Protein AF-A0AAV2QNF4-F1 (afdb_monomer_lite)

Secondary structure (DSSP, 8-state):
--SB-SSPPPHHHHHHHHHSGGG-GGGB-SSPPSSPPTTB--B--TTT--TT-SS--BPBPTTSSSB-EEEEEEEETTEEEEEEEEEEBSS-TT-EEEEEEE--

pLDDT: mean 94.11, std 4.83, range [68.31, 98.12]

Structure (mmCIF, N/CA/C/O backbone):
data_AF-A0AAV2QNF4-F1
#
_entry.id   AF-A0AAV2QNF4-F1
#
loop_
_atom_site.group_PDB
_atom_site.id
_atom_site.type_symbol
_atom_site.label_atom_id
_atom_site.label_alt_id
_atom_site.label_comp_id
_atom_site.label_asym_id
_atom_site.label_entity_id
_atom_site.label_seq_id
_atom_site.pdbx_PDB_ins_code
_atom_site.Cartn_x
_atom_site.Cartn_y
_atom_site.Cartn_z
_atom_site.occupancy
_atom_site.B_iso_or_equiv
_atom_site.auth_seq_id
_atom_site.auth_comp_id
_atom_site.auth_asym_id
_atom_site.auth_atom_id
_atom_site.pdbx_PDB_model_num
ATOM 1 N N . PHE A 1 1 ? -14.218 4.620 -3.248 1.00 68.31 1 PHE A N 1
ATOM 2 C CA . PHE A 1 1 ? -12.986 5.332 -2.835 1.00 68.31 1 PHE A CA 1
ATOM 3 C C . PHE A 1 1 ? -12.292 5.928 -4.063 1.00 68.31 1 PHE A C 1
ATOM 5 O O . PHE A 1 1 ? -12.484 5.381 -5.147 1.00 68.31 1 PHE A O 1
ATOM 12 N N . PRO A 1 2 ? -11.512 7.021 -3.947 1.00 75.81 2 PRO A N 1
ATOM 13 C CA . PRO A 1 2 ? -10.782 7.573 -5.088 1.00 75.81 2 PRO A CA 1
ATOM 14 C C . PRO A 1 2 ? -9.746 6.563 -5.593 1.00 75.81 2 PRO A C 1
ATOM 16 O O . PRO A 1 2 ? -8.855 6.154 -4.853 1.00 75.81 2 PRO A O 1
ATOM 19 N N . THR A 1 3 ? -9.867 6.155 -6.854 1.00 81.56 3 THR A N 1
ATOM 20 C CA . THR A 1 3 ? -8.993 5.147 -7.480 1.00 81.56 3 THR A CA 1
ATOM 21 C C . THR A 1 3 ? -7.659 5.731 -7.947 1.00 81.56 3 THR A C 1
ATOM 23 O O . THR A 1 3 ? -6.721 4.980 -8.219 1.00 81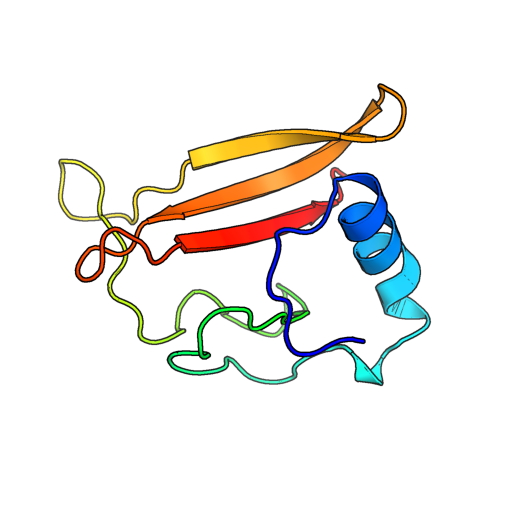.56 3 THR A O 1
ATOM 26 N N . GLN A 1 4 ? -7.549 7.062 -8.007 1.00 86.06 4 GLN A N 1
ATOM 27 C CA . GLN A 1 4 ? -6.343 7.791 -8.383 1.00 86.06 4 GLN A CA 1
ATOM 28 C C . GLN A 1 4 ? -6.138 9.027 -7.498 1.00 86.06 4 GLN A C 1
ATOM 30 O O . GLN A 1 4 ? -7.101 9.676 -7.091 1.00 86.06 4 GLN A O 1
ATOM 35 N N . ARG A 1 5 ? -4.875 9.373 -7.222 1.00 87.25 5 ARG A N 1
ATOM 36 C CA . ARG A 1 5 ? -4.490 10.566 -6.462 1.00 87.25 5 ARG A CA 1
ATOM 37 C C . ARG A 1 5 ? -3.170 11.149 -6.969 1.00 87.25 5 ARG A C 1
ATOM 39 O O . ARG A 1 5 ? -2.244 10.408 -7.287 1.00 87.25 5 ARG A O 1
ATOM 46 N N . HIS A 1 6 ? -3.072 12.477 -6.997 1.00 88.62 6 HIS A N 1
ATOM 47 C CA . HIS A 1 6 ? -1.864 13.206 -7.425 1.00 88.62 6 HIS A CA 1
ATOM 48 C C . HIS A 1 6 ? -0.940 13.607 -6.265 1.00 88.62 6 HIS A C 1
ATOM 50 O O . HIS A 1 6 ? 0.123 14.178 -6.486 1.00 88.62 6 HIS A O 1
ATOM 56 N N . ARG A 1 7 ? -1.325 13.280 -5.026 1.00 92.94 7 ARG A N 1
ATOM 57 C CA . ARG A 1 7 ? -0.503 13.433 -3.821 1.00 92.94 7 ARG A CA 1
ATOM 58 C C . ARG A 1 7 ? -0.594 12.196 -2.940 1.00 92.94 7 ARG A C 1
ATOM 60 O O . ARG A 1 7 ? -1.557 11.435 -3.028 1.00 92.94 7 ARG A O 1
ATOM 67 N N . TRP A 1 8 ? 0.366 12.040 -2.039 1.00 92.62 8 TRP A N 1
ATOM 68 C CA . TRP A 1 8 ? 0.284 11.030 -0.988 1.00 92.62 8 TRP A CA 1
ATOM 69 C C . TRP A 1 8 ? -0.825 11.368 0.019 1.00 92.62 8 TRP A C 1
ATOM 71 O O . TRP A 1 8 ? -1.121 12.543 0.261 1.00 92.62 8 TRP A O 1
ATOM 81 N N . ASN A 1 9 ? -1.450 10.329 0.577 1.00 94.88 9 ASN A N 1
ATOM 82 C CA . ASN A 1 9 ? -2.406 10.471 1.674 1.00 94.88 9 ASN A CA 1
ATOM 83 C C . ASN A 1 9 ? -1.666 10.837 2.970 1.00 94.88 9 ASN A C 1
ATOM 85 O O . ASN A 1 9 ? -0.534 10.388 3.171 1.00 94.88 9 ASN A O 1
ATOM 89 N N . THR A 1 10 ? -2.301 11.627 3.835 1.00 96.50 10 THR A N 1
ATOM 90 C CA . THR A 1 10 ? -1.820 11.852 5.207 1.00 96.50 10 THR A CA 1
ATOM 91 C C . THR A 1 10 ? -2.063 10.614 6.073 1.00 96.50 10 THR A C 1
ATOM 93 O O . THR A 1 10 ? -2.770 9.687 5.667 1.00 96.50 10 THR A O 1
ATOM 96 N N . ASN A 1 11 ? -1.492 10.585 7.279 1.00 97.56 11 ASN A N 1
ATOM 97 C CA . ASN A 1 11 ? -1.692 9.465 8.201 1.00 97.56 11 ASN A CA 1
ATOM 98 C C . ASN A 1 11 ? -3.168 9.335 8.610 1.00 97.56 11 ASN A C 1
ATOM 100 O O . ASN A 1 11 ? -3.687 8.225 8.678 1.00 97.56 11 ASN A O 1
ATOM 104 N N . GLU A 1 12 ? -3.856 10.459 8.810 1.00 97.44 12 GLU A N 1
ATOM 105 C CA . GLU A 1 12 ? -5.280 10.533 9.152 1.00 97.44 12 GLU A CA 1
ATOM 106 C C . GLU A 1 12 ? -6.146 9.970 8.021 1.00 97.44 12 GLU A C 1
ATOM 108 O O . GLU A 1 12 ? -7.041 9.161 8.262 1.00 97.44 12 GLU A O 1
ATOM 113 N N . GLU A 1 13 ? -5.848 10.342 6.771 1.00 96.19 13 GLU A N 1
ATOM 114 C CA . GLU A 1 13 ? -6.548 9.822 5.593 1.00 96.19 13 GLU A CA 1
ATOM 115 C C . GLU A 1 13 ? -6.347 8.306 5.452 1.00 96.19 13 GLU A C 1
ATOM 117 O O . GLU A 1 13 ? -7.294 7.572 5.169 1.00 96.19 13 GLU A O 1
ATOM 122 N N . ILE A 1 14 ? -5.123 7.818 5.685 1.00 96.69 14 ILE A N 1
ATOM 123 C CA . ILE A 1 14 ? -4.814 6.384 5.653 1.00 96.69 14 ILE A CA 1
ATOM 124 C C . ILE A 1 14 ? -5.570 5.644 6.763 1.00 96.69 14 ILE A C 1
ATOM 126 O O . ILE A 1 14 ? -6.203 4.629 6.475 1.00 96.69 14 ILE A O 1
ATOM 130 N N . ALA A 1 15 ? -5.539 6.138 8.005 1.00 96.75 15 ALA A N 1
ATOM 131 C CA . ALA A 1 15 ? -6.274 5.531 9.116 1.00 96.75 15 ALA A CA 1
ATOM 132 C C . ALA A 1 15 ? -7.775 5.481 8.835 1.00 96.75 15 ALA A C 1
ATOM 134 O O . ALA A 1 15 ? -8.384 4.428 8.994 1.00 96.75 15 ALA A O 1
ATOM 135 N N . SER A 1 16 ? -8.361 6.583 8.360 1.00 95.12 16 SER A N 1
ATOM 136 C CA . SER A 1 16 ? -9.786 6.648 8.033 1.00 95.12 16 SER A CA 1
ATOM 137 C C . SER A 1 16 ? -10.186 5.571 7.017 1.00 95.12 16 SER A C 1
ATOM 139 O O . SER A 1 16 ? -11.148 4.833 7.244 1.00 95.12 16 SER A O 1
ATOM 141 N N . LEU A 1 17 ? -9.403 5.400 5.945 1.00 94.62 17 LEU A N 1
ATOM 142 C CA . LEU A 1 17 ? -9.630 4.354 4.941 1.00 94.62 17 LEU A CA 1
ATOM 143 C C . LEU A 1 17 ? -9.475 2.941 5.518 1.00 94.62 17 LEU A C 1
ATOM 145 O O . LEU A 1 17 ? -10.255 2.050 5.191 1.00 94.6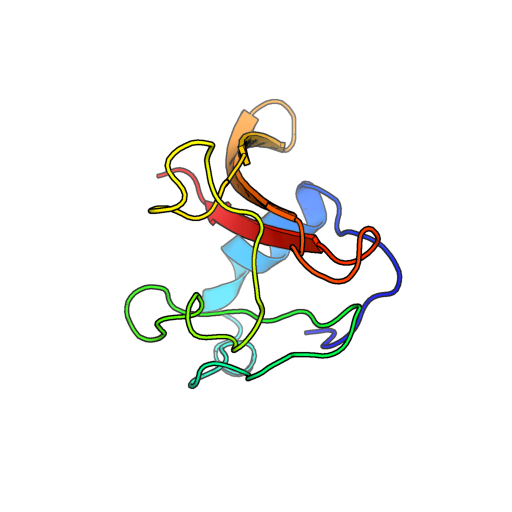2 17 LEU A O 1
ATOM 149 N N . LEU A 1 18 ? -8.460 2.721 6.357 1.00 94.81 18 LEU A N 1
ATOM 150 C CA . LEU A 1 1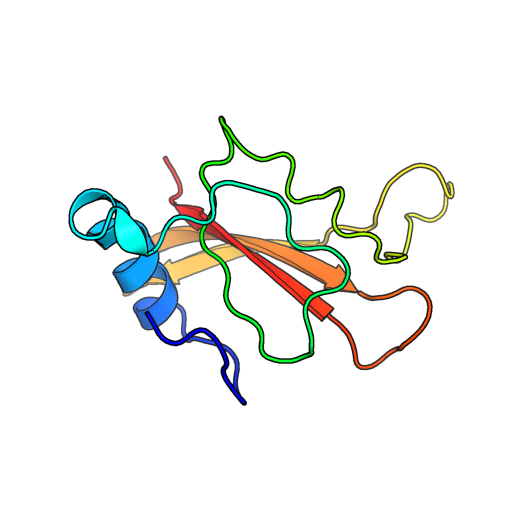8 ? -8.174 1.407 6.931 1.00 94.81 18 LEU A CA 1
ATOM 151 C C . LEU A 1 18 ? -9.151 0.998 8.035 1.00 94.81 18 LEU A C 1
ATOM 153 O O . LEU A 1 18 ? -9.342 -0.195 8.217 1.00 94.81 18 LEU A O 1
ATOM 157 N N . ILE A 1 19 ? -9.746 1.942 8.767 1.00 94.38 19 ILE A N 1
ATOM 158 C CA . ILE A 1 19 ? -10.720 1.667 9.837 1.00 94.38 19 ILE A CA 1
ATOM 159 C C . ILE A 1 19 ? -12.121 1.441 9.262 1.00 94.38 19 ILE A C 1
ATOM 161 O O . ILE A 1 19 ? -12.875 0.639 9.795 1.00 94.38 19 ILE A O 1
ATOM 165 N N . SER A 1 20 ? -12.466 2.116 8.163 1.00 93.31 20 SER A N 1
ATOM 166 C CA . SER A 1 20 ? -13.800 2.039 7.546 1.00 93.31 20 SER A CA 1
ATOM 167 C C . SER A 1 20 ? -13.960 0.920 6.509 1.00 93.31 20 SER A C 1
ATOM 169 O O . SER A 1 20 ? -15.005 0.829 5.865 1.00 93.31 20 SER A O 1
ATOM 171 N N . PHE A 1 21 ? -12.944 0.071 6.309 1.00 89.75 21 PHE A N 1
ATOM 172 C CA . PHE A 1 21 ? -12.923 -0.896 5.203 1.00 89.75 21 PHE A CA 1
ATOM 173 C C . PHE A 1 21 ? -14.094 -1.892 5.218 1.00 89.75 21 PHE A C 1
ATOM 175 O O . PHE A 1 21 ? -14.517 -2.365 4.164 1.00 89.75 21 PHE A O 1
ATOM 182 N N . ASP A 1 22 ? -14.597 -2.237 6.400 1.00 88.50 22 ASP A N 1
ATOM 183 C CA . ASP A 1 22 ? -15.695 -3.180 6.616 1.00 88.50 22 ASP A CA 1
ATOM 184 C C . ASP A 1 22 ? -17.049 -2.605 6.179 1.00 88.50 22 ASP A C 1
ATOM 186 O O . ASP A 1 22 ? -17.893 -3.333 5.658 1.00 88.50 22 ASP A O 1
ATOM 190 N N . ARG A 1 23 ? -17.219 -1.284 6.295 1.00 91.81 23 ARG A N 1
ATOM 191 C CA . ARG A 1 23 ? -18.396 -0.537 5.821 1.00 91.81 23 ARG A CA 1
ATOM 192 C C . ARG A 1 23 ? -18.415 -0.351 4.303 1.00 91.81 23 ARG A C 1
ATOM 194 O O . ARG A 1 23 ? -19.437 0.047 3.751 1.00 91.81 23 ARG A O 1
ATOM 201 N N . HIS A 1 24 ? -17.304 -0.642 3.624 1.00 89.62 24 HIS A N 1
ATOM 202 C CA . HIS A 1 24 ? -17.105 -0.364 2.202 1.00 89.62 24 HIS A CA 1
ATOM 203 C C . HIS A 1 24 ? -16.524 -1.569 1.456 1.00 89.62 24 HIS A C 1
ATOM 205 O O . HIS A 1 24 ? -15.411 -1.549 0.923 1.00 89.62 24 HIS A O 1
ATOM 211 N N . SER A 1 25 ? -17.293 -2.658 1.424 1.00 86.75 25 SER A N 1
ATOM 212 C CA . SER A 1 25 ? -16.876 -3.918 0.792 1.00 86.75 25 SER A CA 1
ATOM 213 C C . SER A 1 25 ? -16.527 -3.787 -0.701 1.00 86.75 25 SER A C 1
ATOM 215 O O . SER A 1 25 ? -15.682 -4.529 -1.207 1.00 86.75 25 SER A O 1
ATOM 217 N N . ASP A 1 26 ? -17.121 -2.815 -1.391 1.00 89.81 26 ASP A N 1
ATOM 218 C CA . ASP A 1 26 ? -16.887 -2.458 -2.790 1.00 89.81 26 ASP A CA 1
ATOM 219 C C . ASP A 1 26 ? -15.500 -1.840 -3.037 1.00 89.81 26 ASP A C 1
ATOM 221 O O . ASP A 1 26 ? -14.992 -1.881 -4.158 1.00 89.81 26 ASP A O 1
ATOM 225 N N . TRP A 1 27 ? -14.839 -1.312 -2.001 1.00 92.62 27 TRP A N 1
ATOM 226 C CA . TRP A 1 27 ? -13.487 -0.759 -2.129 1.00 92.62 27 TRP A CA 1
ATOM 227 C C . TRP A 1 27 ? -12.416 -1.842 -2.275 1.00 92.62 27 TRP A C 1
ATOM 229 O O . TRP A 1 27 ? -11.314 -1.574 -2.765 1.00 92.62 27 TRP A O 1
ATOM 239 N N . LEU A 1 28 ? -12.720 -3.069 -1.848 1.00 92.38 28 LEU A N 1
ATOM 240 C CA . LEU A 1 28 ? -11.774 -4.173 -1.863 1.00 92.38 28 LEU A CA 1
ATOM 241 C C . LEU A 1 28 ? -11.557 -4.694 -3.284 1.00 92.38 28 LEU A C 1
ATOM 243 O O . LEU A 1 28 ? -12.423 -5.305 -3.909 1.00 92.38 28 LEU A O 1
ATOM 247 N N . SER A 1 29 ? -10.328 -4.544 -3.762 1.00 92.94 29 SER A N 1
ATOM 248 C CA . SER A 1 29 ? -9.871 -5.207 -4.974 1.00 92.94 29 SER A CA 1
ATOM 249 C C . SER A 1 29 ? -9.757 -6.716 -4.732 1.00 92.94 29 SER A C 1
ATOM 251 O O . SER A 1 29 ? -9.085 -7.168 -3.800 1.00 92.94 29 SER A O 1
ATOM 253 N N . LYS A 1 30 ? -10.423 -7.505 -5.583 1.00 91.94 30 LYS A N 1
ATOM 254 C CA . LYS A 1 30 ? -10.502 -8.974 -5.467 1.00 91.94 30 LYS A CA 1
ATOM 255 C C . LYS A 1 30 ? -9.286 -9.701 -6.051 1.00 91.94 30 LYS A C 1
ATOM 257 O O . LYS A 1 30 ? -9.033 -10.850 -5.711 1.00 91.94 30 LYS A O 1
ATOM 262 N N . GLU A 1 31 ? -8.525 -9.021 -6.897 1.00 93.56 31 GLU A N 1
ATOM 263 C CA . GLU A 1 31 ? -7.415 -9.565 -7.679 1.00 93.56 31 GLU A CA 1
ATOM 264 C C . GLU A 1 31 ? -6.239 -8.588 -7.697 1.00 93.56 31 GLU A C 1
ATOM 266 O O . GLU A 1 31 ? -6.428 -7.379 -7.555 1.00 93.56 31 GLU A O 1
ATOM 271 N N . VAL A 1 32 ? -5.021 -9.099 -7.885 1.00 95.31 32 VAL A N 1
ATOM 272 C CA . VAL A 1 32 ? -3.839 -8.240 -8.004 1.00 95.31 32 VAL A CA 1
ATOM 273 C C . VAL A 1 32 ? -3.908 -7.435 -9.300 1.00 95.31 32 VAL A C 1
ATOM 275 O O . VAL A 1 32 ? -4.060 -7.990 -10.384 1.00 95.31 32 VAL A O 1
ATOM 278 N N . LYS A 1 33 ? -3.775 -6.112 -9.201 1.00 94.69 33 LYS A N 1
ATOM 279 C CA . LYS A 1 33 ? -3.615 -5.263 -10.384 1.00 94.69 33 LYS A CA 1
ATOM 280 C C . LYS A 1 33 ? -2.166 -5.302 -10.858 1.00 94.69 33 LYS A C 1
ATOM 282 O O . LYS A 1 33 ? -1.249 -5.049 -10.076 1.00 94.69 33 LYS A O 1
ATOM 287 N N . ILE A 1 34 ? -1.977 -5.623 -12.136 1.00 97.19 34 ILE A N 1
ATOM 288 C CA . ILE A 1 34 ? -0.664 -5.679 -12.780 1.00 97.19 34 ILE A CA 1
ATOM 289 C C . ILE A 1 34 ? -0.299 -4.290 -13.291 1.00 97.19 34 ILE A C 1
ATOM 291 O O . ILE A 1 34 ? -1.073 -3.660 -14.006 1.00 97.19 34 ILE A O 1
ATOM 295 N N . ARG A 1 35 ? 0.888 -3.825 -12.903 1.00 95.06 35 ARG A N 1
ATOM 296 C CA . ARG A 1 35 ? 1.479 -2.533 -13.252 1.00 95.06 35 ARG A CA 1
ATOM 297 C C . ARG A 1 35 ? 0.493 -1.355 -13.158 1.00 95.06 35 ARG A C 1
ATOM 299 O O . ARG A 1 35 ? 0.315 -0.628 -14.138 1.00 95.06 35 ARG A O 1
ATOM 306 N N . PRO A 1 36 ? -0.169 -1.156 -12.001 1.00 94.81 36 PRO A N 1
ATOM 307 C CA . PRO A 1 36 ? -1.116 -0.061 -11.829 1.00 94.81 36 PRO A CA 1
ATOM 308 C C . PRO A 1 36 ? -0.450 1.300 -12.062 1.00 94.81 36 PRO A C 1
ATOM 310 O O . PRO A 1 36 ? 0.583 1.601 -11.469 1.00 94.81 36 PRO A O 1
ATOM 313 N N . LYS A 1 37 ? -1.076 2.147 -12.890 1.00 92.75 37 LYS A N 1
ATOM 314 C CA . LYS A 1 37 ? -0.567 3.483 -13.249 1.00 92.75 37 LYS A CA 1
ATOM 315 C C . LYS A 1 37 ? -0.224 4.342 -12.024 1.00 92.75 37 LYS A C 1
ATOM 317 O O . LYS A 1 37 ? -0.797 4.168 -10.946 1.00 92.75 37 LYS A O 1
ATOM 322 N N . SER A 1 38 ? 0.661 5.324 -12.198 1.00 93.31 38 SER A N 1
ATOM 323 C CA . SER A 1 38 ? 0.999 6.270 -11.127 1.00 93.31 38 SER A CA 1
ATOM 324 C C . SER A 1 38 ? -0.246 6.945 -10.533 1.00 93.31 38 SER A C 1
ATOM 326 O O . SER A 1 38 ? -1.208 7.267 -11.239 1.00 93.31 38 SER A O 1
ATOM 328 N N . GLY A 1 39 ? -0.227 7.119 -9.213 1.00 94.44 39 GLY A N 1
ATOM 329 C CA . GLY A 1 39 ? -1.346 7.643 -8.436 1.00 94.44 39 GLY A CA 1
ATOM 330 C C . GLY A 1 39 ? -2.439 6.624 -8.114 1.00 94.44 39 GLY A C 1
ATOM 331 O O . GLY A 1 39 ? -3.364 6.982 -7.394 1.00 94.44 39 GLY A O 1
ATOM 332 N N . SER A 1 40 ? -2.362 5.381 -8.605 1.00 95.31 40 SER A N 1
ATOM 333 C CA . SER A 1 40 ? -3.364 4.357 -8.285 1.00 95.31 40 SER A CA 1
ATOM 334 C C . SER A 1 40 ? -3.442 4.099 -6.781 1.00 95.31 40 SER A C 1
ATOM 336 O O . SER A 1 40 ? -2.426 3.866 -6.123 1.00 95.31 40 SER A O 1
ATOM 338 N N . MET A 1 41 ? -4.662 4.072 -6.257 1.00 95.19 41 MET A N 1
ATOM 339 C CA . MET A 1 41 ? -4.964 3.624 -4.901 1.00 95.19 41 MET A CA 1
ATOM 340 C C . MET A 1 41 ? -5.707 2.295 -4.972 1.00 95.19 41 MET A C 1
ATOM 342 O O . MET A 1 41 ? -6.589 2.120 -5.809 1.00 95.19 41 MET A O 1
ATOM 346 N N . LEU A 1 42 ? -5.331 1.342 -4.120 1.00 94.81 42 LEU A N 1
ATOM 347 C CA . LEU A 1 42 ? -5.891 -0.009 -4.109 1.00 94.81 42 LEU A CA 1
ATOM 348 C C . LEU A 1 42 ? -6.006 -0.482 -2.663 1.00 94.81 42 LEU A C 1
ATOM 350 O O . LEU A 1 42 ? -5.059 -0.330 -1.888 1.00 94.81 42 LEU A O 1
ATOM 354 N N . LEU A 1 43 ? -7.142 -1.082 -2.320 1.00 94.88 43 LEU A N 1
ATOM 355 C CA . LEU A 1 43 ? -7.367 -1.701 -1.020 1.00 94.88 43 LEU A CA 1
ATOM 356 C C . LEU A 1 43 ? -7.490 -3.213 -1.199 1.00 94.88 43 LEU A C 1
ATOM 358 O O . LEU A 1 43 ? -8.256 -3.689 -2.035 1.00 94.88 43 LEU A O 1
ATOM 362 N N . TYR A 1 44 ? -6.726 -3.971 -0.419 1.00 93.62 44 TYR A N 1
ATOM 363 C CA . TYR A 1 44 ? -6.650 -5.424 -0.529 1.00 93.62 44 TYR A CA 1
ATOM 364 C C . TYR A 1 44 ? -6.839 -6.091 0.825 1.00 93.62 44 TYR A C 1
ATOM 366 O O . TYR A 1 44 ? -6.263 -5.668 1.826 1.00 93.62 44 TYR A O 1
ATOM 374 N N . SER A 1 45 ? -7.516 -7.240 0.829 1.00 91.50 45 SER A N 1
ATOM 375 C CA . SER A 1 45 ? -7.357 -8.195 1.922 1.00 91.50 45 SER A CA 1
ATOM 376 C C . SER A 1 45 ? -6.046 -8.960 1.737 1.00 91.50 45 SER A C 1
ATOM 378 O O . SER A 1 45 ? -5.907 -9.749 0.800 1.00 91.50 45 SER A O 1
ATOM 380 N N . ARG A 1 46 ? -5.097 -8.787 2.665 1.00 89.88 46 ARG A N 1
ATOM 381 C CA . ARG A 1 46 ? -3.809 -9.513 2.664 1.00 89.88 46 ARG A CA 1
ATOM 382 C C . ARG A 1 46 ? -3.964 -11.037 2.719 1.00 89.88 46 ARG A C 1
ATOM 384 O O . ARG A 1 46 ? -3.060 -11.744 2.288 1.00 89.88 46 ARG A O 1
ATOM 391 N N . LYS A 1 47 ? -5.094 -11.534 3.235 1.00 90.00 47 LYS A N 1
ATOM 392 C CA . LYS A 1 47 ? -5.421 -12.968 3.272 1.00 90.00 47 LYS A CA 1
ATOM 393 C C . LYS A 1 47 ? -5.840 -13.504 1.898 1.00 90.00 47 LYS A C 1
ATOM 395 O O . LYS A 1 47 ? -5.623 -14.675 1.620 1.00 90.00 47 LYS A O 1
ATOM 400 N N . LYS A 1 48 ? -6.436 -12.656 1.051 1.00 92.19 48 LYS A N 1
ATOM 401 C CA . LYS A 1 48 ? -7.022 -13.055 -0.239 1.00 92.19 48 LYS A CA 1
ATOM 402 C C . LYS A 1 48 ? -6.133 -12.717 -1.436 1.00 92.19 48 LYS A C 1
ATOM 404 O O . LYS A 1 48 ? -6.134 -13.454 -2.413 1.00 92.19 48 LYS A O 1
ATOM 409 N N . VAL A 1 49 ? -5.356 -11.630 -1.371 1.00 94.44 49 VAL A N 1
ATOM 410 C CA . VAL A 1 49 ? -4.603 -11.116 -2.526 1.00 94.44 49 VAL A CA 1
ATOM 411 C C . VAL A 1 49 ? -3.106 -11.030 -2.241 1.00 94.44 49 VAL A C 1
ATOM 413 O O . VAL A 1 49 ? -2.651 -10.341 -1.325 1.00 94.44 49 VAL A O 1
ATOM 416 N N . ARG A 1 50 ? -2.306 -11.675 -3.099 1.00 94.44 50 ARG A N 1
ATOM 417 C CA . ARG A 1 50 ? -0.836 -11.582 -3.099 1.00 94.44 50 ARG A CA 1
ATOM 418 C C . ARG A 1 50 ? -0.372 -10.322 -3.841 1.00 94.44 50 ARG A C 1
ATOM 420 O O . ARG A 1 50 ? 0.243 -10.415 -4.899 1.00 94.44 50 ARG A O 1
ATOM 427 N N . TYR A 1 51 ? -0.638 -9.1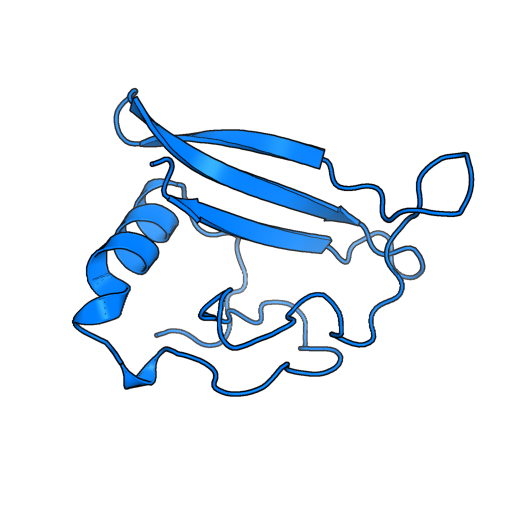49 -3.265 1.00 94.12 51 TYR A N 1
ATOM 428 C CA . TYR A 1 51 ? -0.408 -7.835 -3.896 1.00 94.12 51 TYR A CA 1
ATOM 429 C C . TYR A 1 51 ? 1.033 -7.586 -4.379 1.00 94.12 51 TYR A C 1
ATOM 431 O O . TYR A 1 51 ? 1.252 -6.761 -5.257 1.00 94.12 51 TYR A O 1
ATOM 439 N N . ARG A 1 52 ? 2.031 -8.295 -3.829 1.00 94.50 52 ARG A N 1
ATOM 440 C CA . ARG A 1 52 ? 3.434 -8.178 -4.262 1.00 94.50 52 ARG A CA 1
ATOM 441 C C . ARG A 1 52 ? 3.683 -8.698 -5.684 1.00 94.50 52 ARG A C 1
ATOM 443 O O . ARG A 1 52 ? 4.732 -8.406 -6.241 1.00 94.50 52 ARG A O 1
ATOM 450 N N . ARG A 1 53 ? 2.750 -9.460 -6.265 1.00 95.31 53 ARG A N 1
ATOM 451 C CA . ARG A 1 53 ? 2.815 -9.957 -7.650 1.00 95.31 53 ARG A CA 1
ATOM 452 C C . ARG A 1 53 ? 2.227 -8.943 -8.638 1.00 95.31 53 ARG A C 1
ATOM 454 O O . ARG A 1 53 ? 1.436 -9.305 -9.496 1.00 95.31 53 ARG A O 1
ATOM 461 N N . ASP A 1 54 ? 2.591 -7.673 -8.493 1.00 96.00 54 ASP A N 1
ATOM 462 C CA . ASP A 1 54 ? 2.054 -6.562 -9.289 1.00 96.00 54 ASP A CA 1
ATOM 463 C C . ASP A 1 54 ? 2.818 -6.311 -10.598 1.00 96.00 54 ASP A C 1
ATOM 465 O O . ASP A 1 54 ? 2.516 -5.369 -11.321 1.00 96.00 54 ASP A O 1
ATOM 469 N N . GLY A 1 55 ? 3.808 -7.139 -10.936 1.00 96.62 55 GLY A N 1
ATOM 470 C CA . GLY A 1 55 ? 4.541 -7.047 -12.205 1.00 96.62 55 GLY A CA 1
ATOM 471 C C . GLY A 1 55 ? 5.540 -5.885 -12.292 1.00 96.62 55 GLY A C 1
ATOM 472 O O . GLY A 1 55 ? 6.089 -5.627 -13.369 1.00 96.62 55 GLY A O 1
ATOM 473 N N . TYR A 1 56 ? 5.796 -5.179 -11.188 1.00 96.94 56 TYR A N 1
ATOM 474 C CA . TYR A 1 56 ? 6.861 -4.182 -11.112 1.00 96.94 56 TYR A CA 1
ATOM 475 C C . TYR A 1 56 ? 8.198 -4.790 -10.682 1.00 96.94 56 TYR A C 1
ATOM 477 O O . TYR A 1 56 ? 8.265 -5.694 -9.849 1.00 96.94 56 TYR A O 1
ATOM 485 N N . CYS A 1 57 ? 9.285 -4.237 -11.224 1.00 96.75 57 CYS A N 1
ATOM 486 C CA . CYS A 1 57 ? 10.641 -4.537 -10.778 1.00 96.75 57 CYS A CA 1
ATOM 487 C C . CYS A 1 57 ? 11.006 -3.594 -9.630 1.00 96.75 57 CYS A C 1
ATOM 489 O O . CYS A 1 57 ? 11.271 -2.410 -9.845 1.00 96.75 57 CYS A O 1
ATOM 491 N N . TRP A 1 58 ? 11.016 -4.117 -8.408 1.00 97.88 58 TRP A N 1
ATOM 492 C CA . TRP A 1 58 ? 11.366 -3.363 -7.205 1.00 97.88 58 TRP A CA 1
ATOM 493 C C . TRP A 1 58 ? 12.862 -3.462 -6.902 1.00 97.88 58 TRP A C 1
ATOM 495 O O . TRP A 1 58 ? 13.472 -4.508 -7.139 1.00 97.88 58 TRP A O 1
ATOM 505 N N . LYS A 1 59 ? 13.455 -2.393 -6.350 1.00 97.88 59 LYS A N 1
ATOM 506 C CA . LYS A 1 59 ? 14.848 -2.416 -5.884 1.00 97.88 59 LYS A CA 1
ATOM 507 C C . LYS A 1 59 ? 15.032 -3.567 -4.908 1.00 97.88 59 LYS A C 1
ATOM 509 O O . LYS A 1 59 ? 14.204 -3.781 -4.024 1.00 97.88 59 LYS A O 1
ATOM 514 N N . LYS A 1 60 ? 16.128 -4.299 -5.065 1.00 97.44 60 LYS A N 1
ATOM 515 C CA . LYS A 1 60 ? 16.483 -5.412 -4.188 1.00 97.44 60 LYS A CA 1
ATOM 516 C C . LYS A 1 60 ? 17.503 -4.985 -3.133 1.00 97.44 60 LYS A C 1
ATOM 518 O O . LYS A 1 60 ? 18.121 -3.924 -3.244 1.00 97.44 60 LYS A O 1
ATOM 523 N N . ARG A 1 61 ? 17.641 -5.788 -2.078 1.00 96.56 61 ARG A N 1
ATOM 524 C CA . ARG A 1 61 ? 18.736 -5.696 -1.103 1.00 96.56 61 ARG A CA 1
ATOM 525 C C . ARG A 1 61 ? 20.075 -5.979 -1.800 1.00 96.56 61 ARG A C 1
ATOM 527 O O . ARG A 1 61 ? 20.100 -6.435 -2.942 1.00 96.56 61 ARG A O 1
ATOM 534 N N . LYS A 1 62 ? 21.188 -5.701 -1.109 1.00 95.31 62 LYS A N 1
ATOM 535 C CA . LYS A 1 62 ? 22.551 -5.880 -1.653 1.00 95.31 62 LYS A CA 1
ATOM 536 C C . LYS A 1 62 ? 22.813 -7.308 -2.149 1.00 95.31 62 LYS A C 1
ATOM 538 O O . LYS A 1 62 ? 23.552 -7.483 -3.104 1.00 95.31 62 LYS A O 1
ATOM 543 N N . ASP A 1 63 ? 22.175 -8.300 -1.532 1.00 93.56 63 ASP A N 1
ATOM 544 C CA . ASP A 1 63 ? 22.274 -9.716 -1.905 1.00 93.56 63 ASP A CA 1
ATOM 545 C C . ASP A 1 63 ? 21.483 -10.097 -3.173 1.00 93.56 63 ASP A C 1
ATOM 547 O O . ASP A 1 63 ? 21.566 -11.233 -3.632 1.00 93.56 63 ASP A O 1
ATOM 551 N N . GLY A 1 64 ? 20.671 -9.188 -3.723 1.00 92.94 64 GLY A N 1
ATOM 552 C CA . GLY A 1 64 ? 19.846 -9.429 -4.907 1.00 92.94 64 GLY A CA 1
ATOM 553 C C . GLY A 1 64 ? 18.697 -10.430 -4.714 1.00 92.94 64 GLY A C 1
ATOM 554 O O . GLY A 1 64 ? 17.991 -10.736 -5.684 1.00 92.94 64 GLY A O 1
ATOM 555 N N . LYS A 1 65 ? 18.459 -10.930 -3.496 1.00 92.12 65 LYS A N 1
ATOM 556 C CA . LYS A 1 65 ? 17.448 -11.967 -3.236 1.00 92.12 65 LYS A CA 1
ATOM 557 C C . LYS A 1 65 ? 16.091 -11.365 -2.918 1.00 92.12 65 LYS A C 1
ATOM 559 O O . LYS A 1 65 ? 15.085 -11.755 -3.506 1.00 92.12 65 LYS A O 1
ATOM 564 N N . THR A 1 66 ? 16.063 -10.389 -2.018 1.00 94.50 66 THR A N 1
ATOM 565 C CA . THR A 1 66 ? 14.813 -9.835 -1.484 1.00 94.50 66 THR A CA 1
ATOM 566 C C . THR A 1 66 ? 14.592 -8.396 -1.927 1.00 94.50 66 THR A C 1
ATOM 568 O O . THR A 1 66 ? 15.540 -7.642 -2.143 1.00 94.50 66 THR A O 1
ATOM 571 N N . THR A 1 67 ? 13.329 -7.993 -2.080 1.00 96.94 67 THR A N 1
ATOM 572 C CA . THR A 1 67 ? 12.980 -6.584 -2.297 1.00 96.94 67 THR A CA 1
ATOM 573 C C . THR A 1 67 ? 13.431 -5.755 -1.097 1.00 96.94 67 THR A C 1
ATOM 575 O O . THR A 1 67 ? 13.217 -6.126 0.057 1.00 96.94 67 THR A O 1
ATOM 578 N N . ARG A 1 68 ? 14.054 -4.608 -1.365 1.00 97.25 68 ARG A N 1
ATOM 579 C CA . ARG A 1 68 ? 14.346 -3.611 -0.344 1.00 97.25 68 ARG A CA 1
ATOM 580 C C . ARG A 1 68 ? 13.046 -2.904 0.024 1.00 97.25 68 ARG A C 1
ATOM 582 O O . ARG A 1 68 ? 12.587 -2.025 -0.696 1.00 97.25 68 ARG A O 1
ATOM 589 N N . GLU A 1 69 ? 12.470 -3.340 1.134 1.00 96.50 69 GLU A N 1
ATOM 590 C CA . GLU A 1 69 ? 11.345 -2.691 1.799 1.00 96.50 69 GLU A CA 1
ATOM 591 C C . GLU A 1 69 ? 11.864 -1.887 3.001 1.00 96.50 69 GLU A C 1
ATOM 593 O O . GLU A 1 69 ? 12.535 -2.458 3.867 1.00 96.50 69 GLU A O 1
ATOM 598 N N . ASP A 1 70 ? 11.559 -0.589 3.045 1.00 97.31 70 ASP A N 1
ATOM 599 C CA . ASP A 1 70 ? 11.799 0.274 4.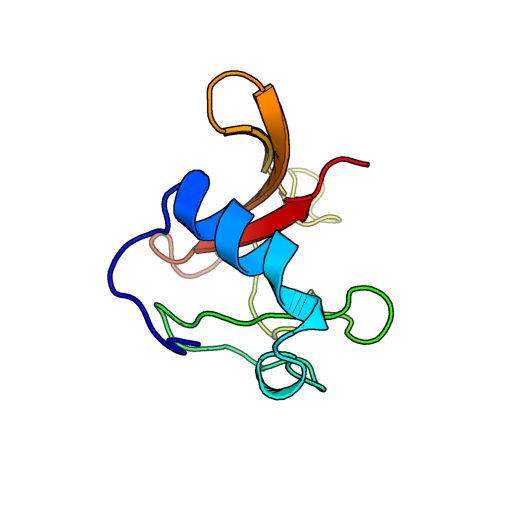205 1.00 97.31 70 ASP A CA 1
ATOM 600 C C . ASP A 1 70 ? 10.499 0.355 5.020 1.00 97.31 70 ASP A C 1
ATOM 602 O O . ASP A 1 70 ? 9.430 0.670 4.487 1.00 97.31 70 ASP A O 1
ATOM 606 N N . HIS A 1 71 ? 10.561 -0.032 6.295 1.00 96.81 71 HIS A N 1
ATOM 607 C CA . HIS A 1 71 ? 9.388 -0.175 7.164 1.00 96.81 71 HIS A CA 1
ATOM 608 C C . HIS A 1 71 ? 9.366 0.932 8.216 1.00 96.81 71 HIS A C 1
ATOM 610 O O . HIS A 1 71 ? 10.410 1.318 8.735 1.00 96.81 71 HIS A O 1
ATOM 616 N N . MET A 1 72 ? 8.175 1.418 8.555 1.00 96.88 72 MET A N 1
ATOM 617 C CA . MET A 1 72 ? 7.991 2.438 9.586 1.00 96.88 72 MET A CA 1
ATOM 618 C C . MET A 1 72 ? 6.655 2.283 10.311 1.00 96.88 72 MET A C 1
ATOM 620 O O . MET A 1 72 ? 5.697 1.749 9.752 1.00 96.88 72 MET A O 1
ATOM 624 N N . LYS A 1 73 ? 6.586 2.781 11.546 1.00 97.75 73 LYS A N 1
ATOM 625 C CA . LYS A 1 73 ? 5.332 2.973 12.280 1.00 97.75 73 LYS A CA 1
ATOM 626 C C . LYS A 1 73 ? 4.919 4.435 12.164 1.00 97.75 73 LYS A C 1
ATOM 628 O O . LYS A 1 73 ? 5.747 5.329 12.319 1.00 97.75 73 LYS A O 1
ATOM 633 N N . LEU A 1 74 ? 3.658 4.672 11.836 1.00 97.69 74 LEU A N 1
ATOM 634 C CA . LEU A 1 74 ? 3.099 6.001 11.640 1.00 97.69 74 LEU A CA 1
ATOM 635 C C . LEU A 1 74 ? 2.122 6.323 12.760 1.00 97.69 74 LEU A C 1
ATOM 637 O O . LEU A 1 74 ? 1.376 5.458 13.231 1.00 97.69 74 LEU A O 1
ATOM 641 N N . LYS A 1 75 ? 2.141 7.595 13.154 1.00 97.81 75 LYS A N 1
ATOM 642 C CA . LYS A 1 75 ? 1.317 8.132 14.227 1.00 97.81 75 LYS A CA 1
ATOM 643 C C . LYS A 1 75 ? 0.101 8.855 13.670 1.00 97.81 75 LYS A C 1
ATOM 645 O O . LYS A 1 75 ? 0.227 9.611 12.707 1.00 97.81 75 LYS A O 1
ATOM 650 N N . VAL A 1 76 ? -1.036 8.662 14.323 1.00 97.56 76 VAL A N 1
ATOM 651 C CA . VAL A 1 76 ? -2.245 9.477 14.171 1.00 97.56 76 VAL A CA 1
ATOM 652 C C . VAL A 1 76 ? -2.564 10.022 15.551 1.00 97.56 76 VAL A C 1
ATOM 654 O O . VAL A 1 76 ? -2.603 9.256 16.510 1.00 97.56 76 VAL A O 1
ATOM 657 N N . GLN A 1 77 ? -2.699 11.345 15.668 1.00 95.62 77 GLN A N 1
ATOM 658 C CA . GLN A 1 77 ? -2.927 12.014 16.959 1.00 95.62 77 GLN A CA 1
ATOM 659 C C . GLN A 1 77 ? -1.909 11.597 18.046 1.00 95.62 77 GLN A C 1
ATOM 661 O O . GLN A 1 77 ? -2.247 11.391 19.205 1.00 95.62 77 GLN A O 1
ATOM 666 N N . GLY A 1 78 ? -0.640 11.426 17.657 1.00 95.94 78 GLY A N 1
ATOM 667 C CA . GLY A 1 78 ? 0.447 11.043 18.567 1.00 95.94 78 GLY A CA 1
ATOM 668 C C . GLY A 1 78 ? 0.572 9.542 18.861 1.00 95.94 78 GLY A C 1
ATOM 669 O O . GLY A 1 78 ? 1.606 9.128 19.385 1.00 95.94 78 GLY A O 1
ATOM 670 N N . ILE A 1 79 ? -0.397 8.718 18.457 1.00 96.62 79 ILE A N 1
ATOM 671 C CA . ILE A 1 79 ? -0.424 7.276 18.732 1.00 96.62 79 ILE A CA 1
ATOM 672 C C . ILE A 1 79 ? 0.022 6.497 17.495 1.00 96.62 79 ILE A C 1
ATOM 674 O O . ILE A 1 79 ? -0.529 6.673 16.406 1.00 96.62 79 ILE A O 1
ATOM 678 N N . GLU A 1 80 ? 1.010 5.615 17.652 1.00 97.69 80 GLU A N 1
ATOM 679 C CA . GLU A 1 80 ? 1.406 4.680 16.594 1.00 97.69 80 GLU A CA 1
ATOM 680 C C . GLU A 1 80 ? 0.276 3.681 16.337 1.00 97.69 80 GLU A C 1
ATOM 682 O O . GLU A 1 80 ? -0.001 2.828 17.173 1.00 97.69 80 GLU A O 1
ATOM 687 N N . CYS A 1 81 ? -0.372 3.775 15.176 1.00 97.25 81 CYS A N 1
ATOM 688 C CA . CYS A 1 81 ? -1.499 2.901 14.826 1.00 97.25 81 CYS A CA 1
ATOM 689 C C . CYS A 1 81 ? -1.440 2.333 13.398 1.00 97.25 81 CYS A C 1
ATOM 691 O O . CYS A 1 81 ? -2.273 1.508 13.031 1.00 97.25 81 CYS A O 1
ATOM 693 N N . ILE A 1 82 ? -0.453 2.723 12.583 1.00 98.12 82 ILE A N 1
ATOM 694 C CA . ILE A 1 82 ? -0.294 2.237 11.207 1.00 98.12 82 ILE A CA 1
ATOM 695 C C . ILE A 1 82 ? 1.138 1.737 10.992 1.00 98.12 82 ILE A C 1
ATOM 697 O O . ILE A 1 82 ? 2.102 2.443 11.275 1.00 98.12 82 ILE A O 1
ATOM 701 N N . TYR A 1 83 ? 1.291 0.555 10.405 1.00 98.06 83 TYR A N 1
ATOM 702 C CA . TYR A 1 83 ? 2.530 0.139 9.754 1.00 98.06 83 TYR A CA 1
ATOM 703 C C . TYR A 1 83 ? 2.559 0.627 8.306 1.00 98.06 83 TYR A C 1
ATOM 705 O O . TYR A 1 83 ? 1.602 0.428 7.559 1.00 98.06 83 TYR A O 1
ATOM 713 N N . GLY A 1 84 ? 3.680 1.215 7.897 1.00 97.62 84 GLY A N 1
ATOM 714 C CA . GLY A 1 84 ? 3.989 1.587 6.523 1.00 97.62 84 GLY A CA 1
ATOM 715 C C . GLY A 1 84 ? 5.162 0.779 5.963 1.00 97.62 84 GLY A C 1
ATOM 716 O O . GLY A 1 84 ? 6.149 0.540 6.655 1.00 97.62 84 GLY A O 1
ATOM 717 N N . CYS A 1 85 ? 5.072 0.384 4.695 1.00 97.31 85 CYS A N 1
ATOM 718 C CA . CYS A 1 85 ? 6.136 -0.276 3.937 1.00 97.31 85 CYS A CA 1
ATOM 719 C C . CYS A 1 85 ? 6.349 0.443 2.601 1.00 97.31 85 CYS A C 1
ATOM 721 O O . CYS A 1 85 ? 5.402 0.647 1.837 1.00 97.31 85 CYS A O 1
ATOM 723 N N . TYR A 1 86 ? 7.593 0.831 2.333 1.00 97.75 86 TYR A N 1
ATOM 724 C CA . TYR A 1 86 ? 7.992 1.703 1.237 1.00 97.75 86 TYR A CA 1
ATOM 725 C C . TYR A 1 86 ? 8.956 0.941 0.337 1.00 97.75 86 TYR A C 1
ATOM 727 O O . TYR A 1 86 ? 9.928 0.348 0.806 1.00 97.75 86 TYR A O 1
ATOM 735 N N . VAL A 1 87 ? 8.677 0.944 -0.965 1.00 98.00 87 VAL A N 1
ATOM 736 C CA . VAL A 1 87 ? 9.549 0.333 -1.971 1.00 98.00 87 VAL A CA 1
ATOM 737 C C . VAL A 1 87 ? 9.788 1.285 -3.130 1.00 98.00 87 VAL A C 1
ATOM 739 O O . VAL A 1 87 ? 8.895 2.017 -3.566 1.00 98.00 87 VAL A O 1
ATOM 742 N N . HIS A 1 88 ? 11.009 1.233 -3.648 1.00 97.88 88 HIS A N 1
ATOM 743 C CA . HIS A 1 88 ? 11.458 2.011 -4.795 1.00 97.88 88 HIS A CA 1
ATOM 744 C C . HIS A 1 88 ? 11.520 1.116 -6.031 1.00 97.88 88 HIS A C 1
ATOM 746 O O . HIS A 1 88 ? 11.950 -0.038 -5.942 1.00 97.88 88 HIS A O 1
ATOM 752 N N . SER A 1 89 ? 11.133 1.639 -7.190 1.00 97.50 89 SER A N 1
ATOM 753 C CA . SER A 1 89 ? 11.333 0.946 -8.464 1.00 97.50 89 SER A CA 1
ATOM 754 C C . SER A 1 89 ? 12.820 0.786 -8.779 1.00 97.50 89 SER A C 1
ATOM 756 O O . SER A 1 89 ? 13.633 1.674 -8.510 1.00 97.50 89 SER A O 1
ATOM 758 N N . ALA A 1 90 ? 13.174 -0.359 -9.357 1.00 97.44 90 ALA A N 1
ATOM 759 C CA . ALA A 1 90 ? 14.507 -0.620 -9.888 1.00 97.44 90 ALA A CA 1
ATOM 760 C C . ALA A 1 90 ? 14.739 0.046 -11.253 1.00 97.44 90 ALA A C 1
ATOM 762 O O . ALA A 1 90 ? 15.886 0.206 -11.649 1.00 97.44 90 ALA A O 1
ATOM 763 N N . ILE A 1 91 ? 13.664 0.413 -11.959 1.00 96.69 91 ILE A N 1
ATOM 764 C CA . ILE A 1 91 ? 13.724 0.922 -13.337 1.00 96.69 91 ILE A CA 1
ATOM 765 C C . ILE A 1 91 ? 13.519 2.437 -13.365 1.00 96.69 91 ILE A C 1
ATOM 767 O O . ILE A 1 91 ? 14.317 3.156 -13.951 1.00 96.69 91 ILE A O 1
ATOM 771 N N . LEU A 1 92 ? 12.453 2.928 -12.725 1.00 95.81 92 LEU A N 1
ATOM 772 C CA . LEU A 1 92 ? 12.063 4.339 -12.775 1.00 95.81 92 LEU A CA 1
ATOM 773 C C . LEU A 1 92 ? 12.290 4.998 -11.406 1.00 95.81 92 LEU A C 1
ATOM 775 O O . LEU A 1 92 ? 11.498 4.748 -10.499 1.00 95.81 92 LEU A O 1
ATOM 779 N N . PRO A 1 93 ? 13.310 5.858 -11.225 1.00 94.56 93 PRO A N 1
ATOM 780 C CA . PRO A 1 93 ? 13.673 6.400 -9.910 1.00 94.56 93 PRO A CA 1
ATOM 781 C C . PRO A 1 93 ? 12.560 7.177 -9.201 1.00 94.56 93 PRO A C 1
ATOM 783 O O . PRO A 1 93 ? 12.553 7.258 -7.977 1.00 94.56 93 PRO A O 1
ATOM 786 N N . THR A 1 94 ? 11.612 7.732 -9.955 1.00 93.44 94 THR A N 1
ATOM 787 C CA . THR A 1 94 ? 10.473 8.498 -9.434 1.00 93.44 94 THR A CA 1
ATOM 788 C C . THR A 1 94 ? 9.274 7.623 -9.061 1.00 93.44 94 THR A C 1
ATOM 790 O O . THR A 1 94 ? 8.334 8.107 -8.427 1.00 93.44 94 THR A O 1
ATOM 793 N N . PHE A 1 95 ? 9.298 6.326 -9.386 1.00 95.50 95 PHE A N 1
ATOM 794 C CA . PHE A 1 95 ? 8.196 5.414 -9.102 1.00 95.50 95 PHE A CA 1
ATOM 795 C C . PHE A 1 95 ? 8.388 4.659 -7.788 1.00 95.50 95 PHE A C 1
ATOM 797 O O . PHE A 1 95 ? 9.388 3.971 -7.564 1.00 95.50 95 PHE A O 1
ATOM 804 N N . HIS A 1 96 ? 7.374 4.761 -6.935 1.00 96.25 96 HIS A N 1
ATOM 805 C CA . HIS A 1 96 ? 7.382 4.256 -5.572 1.00 96.25 96 HIS A CA 1
ATOM 806 C C . HIS A 1 96 ? 6.038 3.620 -5.247 1.00 96.25 96 HIS A C 1
ATOM 808 O O . HIS A 1 96 ? 4.999 4.073 -5.728 1.00 96.25 96 HIS A O 1
ATOM 814 N N . ARG A 1 97 ? 6.047 2.625 -4.361 1.00 96.81 97 ARG A N 1
ATOM 815 C CA . ARG A 1 97 ? 4.826 2.088 -3.755 1.00 96.81 97 ARG A CA 1
ATOM 816 C C . ARG A 1 97 ? 4.927 2.197 -2.243 1.00 96.81 97 ARG A C 1
ATOM 818 O O . ARG A 1 97 ? 5.954 1.856 -1.658 1.00 96.81 97 ARG A O 1
ATOM 825 N N . ARG A 1 98 ? 3.837 2.654 -1.631 1.00 97.12 98 ARG A N 1
ATOM 826 C CA . ARG A 1 98 ? 3.642 2.678 -0.183 1.00 97.12 98 ARG A CA 1
ATOM 827 C C . ARG A 1 98 ? 2.478 1.758 0.155 1.00 97.12 98 ARG A C 1
ATOM 829 O O . ARG A 1 98 ? 1.431 1.830 -0.485 1.00 97.12 98 ARG A O 1
ATOM 836 N N . CYS A 1 99 ? 2.677 0.875 1.118 1.00 96.94 99 CYS A N 1
ATOM 837 C CA . CYS A 1 99 ? 1.660 -0.042 1.614 1.00 96.94 99 CYS A CA 1
ATOM 838 C C . CYS A 1 99 ? 1.424 0.240 3.091 1.00 96.94 99 CYS A C 1
ATOM 840 O O . CYS A 1 99 ? 2.388 0.434 3.826 1.00 96.94 99 CYS A O 1
ATOM 842 N N . TYR A 1 100 ? 0.162 0.216 3.513 1.00 97.50 100 TYR A N 1
ATOM 843 C CA . TYR A 1 100 ? -0.233 0.534 4.880 1.00 97.50 100 TYR A CA 1
ATOM 844 C C . TYR A 1 100 ? -1.153 -0.544 5.451 1.00 97.50 100 TYR A C 1
ATOM 846 O O . TYR A 1 100 ? -1.947 -1.130 4.713 1.00 97.50 100 TYR A O 1
ATOM 854 N N . TRP A 1 101 ? -1.046 -0.812 6.750 1.00 96.62 101 TRP A N 1
ATOM 855 C CA . TRP A 1 101 ? -2.002 -1.626 7.507 1.00 96.62 101 TRP A CA 1
ATOM 856 C C . TRP A 1 101 ? -2.032 -1.182 8.971 1.00 96.62 101 TRP A C 1
ATOM 858 O O . TRP A 1 101 ? -1.066 -0.597 9.452 1.00 96.62 101 TRP A O 1
ATOM 868 N N . LEU A 1 102 ? -3.133 -1.451 9.673 1.00 95.88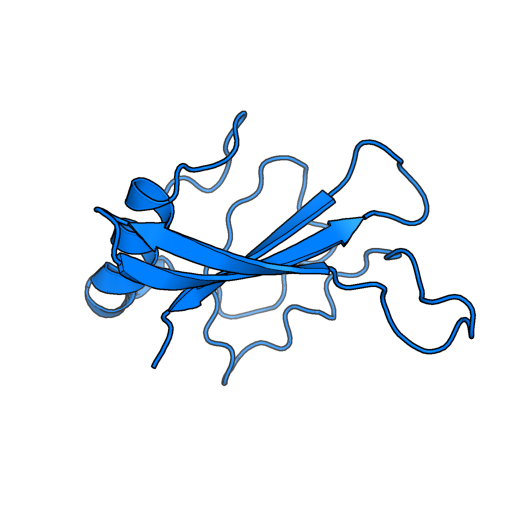 102 LEU A N 1
ATOM 869 C CA . LEU A 1 102 ? -3.260 -1.110 11.091 1.00 95.88 102 LEU A CA 1
ATOM 870 C C . LEU A 1 102 ? -2.271 -1.925 11.939 1.00 95.88 102 LEU A C 1
ATOM 872 O O . LEU A 1 102 ? -2.028 -3.104 11.662 1.00 95.88 102 LEU A O 1
ATOM 876 N N . LEU A 1 103 ? -1.691 -1.277 12.949 1.00 92.62 103 LEU A N 1
ATOM 877 C CA . LEU A 1 103 ? -1.024 -1.941 14.066 1.00 92.62 103 LEU A CA 1
ATOM 878 C C . LEU A 1 103 ? -2.101 -2.698 14.860 1.00 92.62 103 LEU A C 1
ATOM 880 O O . LEU A 1 103 ? -3.136 -2.118 15.178 1.00 92.62 103 LEU A O 1
ATOM 884 N N . GLN A 1 104 ? -1.883 -3.994 15.092 1.00 73.00 104 GLN A N 1
ATOM 885 C CA . GLN A 1 104 ? -2.662 -4.774 16.058 1.00 73.00 104 GLN A CA 1
ATOM 886 C C . GLN A 1 104 ? -2.106 -4.557 17.458 1.00 73.00 104 GLN A C 1
ATOM 888 O O . GLN A 1 104 ? -0.863 -4.424 17.556 1.00 73.00 104 GLN A O 1
#

Sequence (104 aa):
FPTQRHRWNTNEEIASLLISFDRHSDWLSKEVKIRPKSGSMLLYSRKKVRYRRDGYCWKKRKDGKTTREDHMKLKVQGIECIYGCYVHSAILPTFHRRCYWLLQ

Radius of gyration: 14.14 Å; chains: 1; bounding box: 41×26×32 Å

Organism: Meganyctiphanes norvegica (NCBI:txid48144)

InterPro domains:
  IPR005559 CG-1 DNA-binding domain [PF03859] (4-104)
  IPR005559 CG-1 DNA-binding domain [PS51437] (1-104)
  IPR005559 CG-1 DNA-binding domain [SM01076] (1-104)

Foldseek 3Di:
DDQFDPDDDDPVRVVVCQVCCVVCVVQEDQEAAAPDDHRGDHHYDPVRYPNVPNPFAWPADPVNPHHDWDWDFDDDPNDRFKIKIKIAGPPDRPDIDIDMHTDD